Protein AF-A0AAE2HZ37-F1 (afdb_monomer_lite)

Radius of gyration: 20.04 Å; chains: 1; bounding box: 43×57×57 Å

Foldseek 3Di:
DPPQPPDPCCVVPVVPDPVCDDPVVVVVVVVVVVVVVLVVLLVLLVCLLVCLLVDALVVSVVSVVVSCVVVVVVCVVCVVVVHPPCCVVCHDPCPVVNVVSCVSSVVSVVSNLVSSLVNDDPVDCVNVVSVCVNVVVVVVVVVVVVVVVVVVVVVD

Structure (mmCIF, N/CA/C/O backbone):
data_AF-A0AAE2HZ37-F1
#
_entry.id   AF-A0AAE2HZ37-F1
#
loop_
_atom_site.group_PDB
_atom_site.id
_atom_site.type_symbol
_atom_site.label_atom_id
_atom_site.label_alt_id
_atom_site.label_comp_id
_atom_site.label_asym_id
_atom_site.label_entity_id
_atom_site.label_seq_id
_atom_site.pdbx_PDB_ins_code
_atom_site.Cartn_x
_atom_site.Cartn_y
_atom_site.Cartn_z
_atom_site.occupancy
_atom_site.B_iso_or_equiv
_atom_site.auth_seq_id
_atom_site.auth_comp_id
_atom_site.auth_asym_id
_atom_site.auth_atom_id
_atom_site.pdbx_PDB_model_num
ATOM 1 N N . MET A 1 1 ? -26.105 -29.097 13.298 1.00 42.28 1 MET A N 1
ATOM 2 C CA . MET A 1 1 ? -24.836 -28.426 12.945 1.00 42.28 1 MET A CA 1
ATOM 3 C C . MET A 1 1 ? -25.150 -27.387 11.887 1.00 42.28 1 MET A C 1
ATOM 5 O O . MET A 1 1 ? -25.576 -27.764 10.803 1.00 42.28 1 MET A O 1
ATOM 9 N N . SER A 1 2 ? -25.058 -26.101 12.221 1.00 44.47 2 SER A N 1
ATOM 10 C CA . SER A 1 2 ? -25.193 -25.023 11.238 1.00 44.47 2 SER A CA 1
ATOM 11 C C . SER A 1 2 ? -24.062 -25.137 10.206 1.00 44.47 2 SER A C 1
ATOM 13 O O . SER A 1 2 ? -22.946 -25.508 10.578 1.00 44.47 2 SER A O 1
ATOM 15 N N . PRO A 1 3 ? -24.323 -24.884 8.912 1.00 52.12 3 PRO A N 1
ATOM 16 C CA . PRO A 1 3 ? -23.291 -24.962 7.888 1.00 52.12 3 PRO A CA 1
ATOM 17 C C . PRO A 1 3 ? -22.160 -23.994 8.244 1.00 52.12 3 PRO A C 1
ATOM 19 O O . PRO A 1 3 ? -22.366 -22.787 8.346 1.00 52.12 3 PRO A O 1
ATOM 22 N N . GLN A 1 4 ? -20.968 -24.543 8.482 1.00 59.72 4 GLN A N 1
ATOM 23 C CA . GLN A 1 4 ? -19.775 -23.765 8.786 1.00 59.72 4 GLN A CA 1
ATOM 24 C C . GLN A 1 4 ? -19.414 -22.962 7.537 1.00 59.72 4 GLN A C 1
ATOM 26 O O . GLN A 1 4 ? -18.961 -23.511 6.530 1.00 59.72 4 GLN A O 1
ATOM 31 N N . THR A 1 5 ? -19.675 -21.661 7.578 1.00 60.69 5 THR A N 1
ATOM 32 C CA . THR A 1 5 ? -19.372 -20.738 6.490 1.00 60.69 5 THR A CA 1
ATOM 33 C C . THR A 1 5 ? -17.864 -20.768 6.231 1.00 60.69 5 THR A C 1
ATOM 35 O O . THR A 1 5 ? -17.090 -20.256 7.030 1.00 60.69 5 THR A O 1
ATOM 38 N N . LYS A 1 6 ? -17.422 -21.389 5.129 1.00 72.88 6 LYS A N 1
ATOM 39 C CA . LYS A 1 6 ? -15.998 -21.527 4.751 1.00 72.88 6 LYS A CA 1
ATOM 40 C C . LYS A 1 6 ? -15.428 -20.244 4.134 1.00 72.88 6 LYS A C 1
ATOM 42 O O . LYS A 1 6 ? -14.746 -20.287 3.114 1.00 72.88 6 LYS A O 1
ATOM 47 N N . THR A 1 7 ? -15.758 -19.084 4.688 1.00 74.44 7 THR A N 1
ATOM 48 C CA . THR A 1 7 ? -15.171 -17.824 4.223 1.00 74.44 7 THR A CA 1
ATOM 49 C C . THR A 1 7 ? -13.823 -17.619 4.899 1.00 74.44 7 THR A C 1
ATOM 51 O O . THR A 1 7 ? -13.636 -18.009 6.051 1.00 74.44 7 THR A O 1
ATOM 54 N N . LEU A 1 8 ? -12.876 -16.996 4.192 1.00 71.12 8 LEU A N 1
ATOM 55 C CA . LEU A 1 8 ? -11.544 -16.702 4.727 1.00 71.12 8 LEU A CA 1
ATOM 56 C C . LEU A 1 8 ? -11.608 -16.038 6.120 1.00 71.12 8 LEU A C 1
ATOM 58 O O . LEU A 1 8 ? -10.928 -16.511 7.025 1.00 71.12 8 LEU A O 1
ATOM 62 N N . PRO A 1 9 ? -12.488 -15.050 6.377 1.00 70.25 9 PRO A N 1
ATOM 63 C CA . PRO A 1 9 ? -12.576 -14.466 7.707 1.00 70.25 9 PRO A CA 1
ATOM 64 C C . PRO A 1 9 ? -13.156 -15.411 8.762 1.00 70.25 9 PRO A C 1
ATOM 66 O O . PRO A 1 9 ? -12.739 -15.356 9.910 1.00 70.25 9 PRO A O 1
ATOM 69 N N . ALA A 1 10 ? -14.088 -16.298 8.401 1.00 70.38 10 ALA A N 1
ATOM 70 C CA . ALA A 1 10 ? -14.620 -17.288 9.339 1.00 70.38 10 ALA A CA 1
ATOM 71 C C . ALA A 1 10 ? -13.561 -18.332 9.736 1.00 70.38 10 ALA A C 1
ATOM 73 O O . ALA A 1 10 ? -13.570 -18.810 10.868 1.00 70.38 10 ALA A O 1
ATOM 74 N N . LEU A 1 11 ? -12.630 -18.645 8.827 1.00 72.75 11 LEU A N 1
ATOM 75 C CA . LEU A 1 11 ? -11.473 -19.496 9.111 1.00 72.75 11 LEU A CA 1
ATOM 76 C C . LEU A 1 11 ? -10.445 -18.792 10.004 1.00 72.75 11 LEU A C 1
ATOM 78 O O . LEU A 1 11 ? -9.881 -19.429 10.889 1.00 72.75 11 LEU A O 1
ATOM 82 N N . LEU A 1 12 ? -10.211 -17.497 9.773 1.00 74.06 12 LEU A N 1
ATOM 83 C CA . LEU A 1 12 ? -9.159 -16.737 10.450 1.00 74.06 12 LEU A CA 1
ATOM 84 C C . LEU A 1 12 ? -9.574 -16.160 11.812 1.00 74.06 12 LEU A C 1
ATOM 86 O O . LEU A 1 12 ? -8.730 -16.061 12.693 1.00 74.06 12 LEU A O 1
ATOM 90 N N . LEU A 1 13 ? -10.840 -15.770 11.997 1.00 70.56 13 LEU A N 1
ATOM 91 C CA . LEU A 1 13 ? -11.272 -14.964 13.152 1.00 70.56 13 LEU A CA 1
ATOM 92 C C . LEU A 1 13 ? -12.115 -15.715 14.189 1.00 70.56 13 LEU A C 1
ATOM 94 O O . LEU A 1 13 ? -12.355 -15.153 15.251 1.00 70.56 13 LEU A O 1
ATOM 98 N N . ARG A 1 14 ? -12.578 -16.944 13.893 1.00 64.62 14 ARG A N 1
ATOM 99 C CA . ARG A 1 14 ? -13.400 -17.793 14.788 1.00 64.62 14 ARG A CA 1
ATOM 100 C C . ARG A 1 14 ? -14.361 -16.972 15.670 1.00 64.62 14 ARG A C 1
ATOM 102 O O . ARG A 1 14 ? -14.206 -16.888 16.880 1.00 64.62 14 ARG A O 1
ATOM 109 N N . ASN A 1 15 ? -15.368 -16.370 15.033 1.00 57.84 15 ASN A N 1
ATOM 110 C CA . ASN A 1 15 ? -16.271 -15.335 15.578 1.00 57.84 15 ASN A CA 1
ATOM 111 C C . ASN A 1 15 ? -17.105 -15.708 16.835 1.00 57.84 15 ASN A C 1
ATOM 113 O O . ASN A 1 15 ? -18.021 -14.969 17.184 1.00 57.84 15 ASN A O 1
ATOM 117 N N . THR A 1 16 ? -16.865 -16.857 17.468 1.00 57.47 16 THR A N 1
ATOM 118 C CA . THR A 1 16 ? -17.632 -17.400 18.603 1.00 57.47 16 THR A CA 1
ATOM 119 C C . THR A 1 16 ? -16.741 -17.793 19.785 1.00 57.47 16 THR A C 1
ATOM 121 O O . THR A 1 16 ? -17.169 -18.586 20.614 1.00 57.47 16 THR A O 1
ATOM 124 N N . ASP A 1 17 ? -15.490 -17.335 19.820 1.00 58.84 17 ASP A N 1
ATOM 125 C CA . ASP A 1 17 ? -14.531 -17.715 20.861 1.00 58.84 17 ASP A CA 1
ATOM 126 C C . ASP A 1 17 ? -14.672 -16.803 22.098 1.00 58.84 17 ASP A C 1
ATOM 128 O O . ASP A 1 17 ? -14.735 -15.582 21.972 1.00 58.84 17 ASP A O 1
ATOM 132 N N . ASP A 1 18 ? -14.700 -17.361 23.309 1.00 61.56 18 ASP A N 1
ATOM 133 C CA . ASP A 1 18 ? -14.788 -16.570 24.555 1.00 61.56 18 ASP A CA 1
ATOM 134 C C . ASP A 1 18 ? -13.500 -15.764 24.832 1.00 61.56 18 ASP A C 1
ATOM 136 O O . ASP A 1 18 ? -13.459 -14.886 25.696 1.00 61.56 18 ASP A O 1
ATOM 140 N N . SER A 1 19 ? -12.442 -16.027 24.057 1.00 58.72 19 SER A N 1
ATOM 141 C CA . SER A 1 19 ? -11.129 -15.382 24.144 1.00 58.72 19 SER A CA 1
ATOM 142 C C . SER A 1 19 ? -11.132 -13.886 23.827 1.00 58.72 19 SER A C 1
ATOM 144 O O . SER A 1 19 ? -10.145 -13.211 24.107 1.00 58.72 19 SER A O 1
ATOM 146 N N . TRP A 1 20 ? -12.227 -13.344 23.285 1.00 60.19 20 TRP A N 1
ATOM 147 C CA . TRP A 1 20 ? -12.316 -11.917 22.994 1.00 60.19 20 TRP A CA 1
ATOM 148 C C . TRP A 1 20 ? -12.443 -11.048 24.262 1.00 60.19 20 TRP A C 1
ATOM 150 O O . TRP A 1 20 ? -12.204 -9.856 24.162 1.00 60.19 20 TRP A O 1
ATOM 160 N N . GLY A 1 21 ? -12.751 -11.583 25.453 1.00 66.19 21 GLY A N 1
ATOM 161 C CA . GLY A 1 21 ? -12.534 -10.867 26.733 1.00 66.19 21 GLY A CA 1
ATOM 162 C C . GLY A 1 21 ? -13.299 -9.539 26.919 1.00 66.19 21 GLY A C 1
ATOM 163 O O . GLY A 1 21 ? -14.356 -9.351 26.308 1.00 66.19 21 GLY A O 1
ATOM 164 N N . ASP A 1 22 ? -12.774 -8.645 27.771 1.00 78.25 22 ASP A N 1
ATOM 165 C CA . ASP A 1 22 ? -13.338 -7.324 28.124 1.00 78.25 22 ASP A CA 1
ATOM 166 C 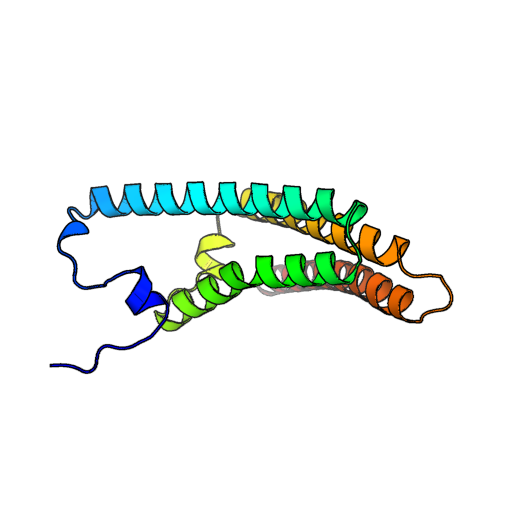C . ASP A 1 22 ? -13.262 -6.313 26.960 1.00 78.25 22 ASP A C 1
ATOM 168 O O . ASP A 1 22 ? -12.335 -6.314 26.151 1.00 78.25 22 ASP A O 1
ATOM 172 N N . GLU A 1 23 ? -14.233 -5.407 26.875 1.00 78.56 23 GLU A N 1
ATOM 173 C CA . GLU A 1 23 ? -14.408 -4.454 25.776 1.00 78.56 23 GLU A CA 1
ATOM 174 C C . GLU A 1 23 ? -13.244 -3.453 25.680 1.00 78.56 23 GLU A C 1
ATOM 176 O O . GLU A 1 23 ? -12.808 -3.090 24.583 1.00 78.56 23 GLU A O 1
ATOM 181 N N . ARG A 1 24 ? -12.659 -3.080 26.827 1.00 79.31 24 ARG A N 1
ATOM 182 C CA . ARG A 1 24 ? -11.449 -2.248 26.875 1.00 79.31 24 ARG A CA 1
ATOM 183 C C . ARG A 1 24 ? -10.222 -2.990 26.346 1.00 79.31 24 ARG A C 1
ATOM 185 O O . ARG A 1 24 ? -9.450 -2.418 25.577 1.00 79.31 24 ARG A O 1
ATOM 192 N N . GLU A 1 25 ? -10.032 -4.242 26.747 1.00 79.31 25 GLU A N 1
ATOM 193 C CA . GLU A 1 25 ? -8.907 -5.066 26.293 1.00 79.31 25 GLU A CA 1
ATOM 194 C C . GLU A 1 25 ? -8.991 -5.320 24.783 1.00 79.31 25 GLU A C 1
ATOM 196 O O . GLU A 1 25 ? -7.984 -5.189 24.083 1.00 79.31 25 GLU A O 1
ATOM 201 N N . ARG A 1 26 ? -10.203 -5.546 24.251 1.00 79.69 26 ARG A N 1
ATOM 202 C CA . ARG A 1 26 ? -10.457 -5.629 22.801 1.00 79.69 26 ARG A CA 1
ATOM 203 C C . ARG A 1 26 ? -10.016 -4.375 22.066 1.00 79.69 26 ARG A C 1
ATOM 205 O O . ARG A 1 26 ? -9.377 -4.489 21.025 1.00 79.69 26 ARG A O 1
ATOM 212 N N . ALA A 1 27 ? -10.349 -3.194 22.581 1.00 81.38 27 ALA A N 1
ATOM 213 C CA . ALA A 1 27 ? -9.995 -1.938 21.929 1.00 81.38 27 ALA A CA 1
ATOM 214 C C . ALA A 1 27 ? -8.470 -1.768 21.814 1.00 81.38 27 ALA A C 1
ATOM 216 O O . ALA A 1 27 ? -7.967 -1.511 20.722 1.00 81.38 27 ALA A O 1
ATOM 217 N N . VAL A 1 28 ? -7.730 -2.005 22.905 1.00 83.44 28 VAL A N 1
ATOM 218 C CA . VAL A 1 28 ? -6.257 -1.926 22.901 1.00 83.44 28 VAL A CA 1
ATOM 219 C C . VAL A 1 28 ? -5.643 -2.997 22.000 1.00 83.44 28 VAL A C 1
ATOM 221 O O . VAL A 1 28 ? -4.694 -2.732 21.264 1.00 83.44 28 VAL A O 1
ATOM 224 N N . MET A 1 29 ? -6.190 -4.211 22.012 1.00 82.50 29 MET A N 1
ATOM 225 C CA . MET A 1 29 ? -5.702 -5.300 21.172 1.00 82.50 29 MET A CA 1
ATOM 226 C C . MET A 1 29 ? -5.932 -5.022 19.680 1.00 82.50 29 MET A C 1
ATOM 228 O O . MET A 1 29 ? -5.050 -5.285 18.863 1.00 82.50 29 MET A O 1
ATOM 232 N N . LEU A 1 30 ? -7.072 -4.431 19.314 1.00 83.56 30 LEU A N 1
ATOM 233 C CA . LEU A 1 30 ? -7.349 -3.985 17.947 1.00 83.56 30 LEU A CA 1
ATOM 234 C C . LEU A 1 30 ? -6.417 -2.846 17.513 1.00 83.56 30 LEU A C 1
ATOM 236 O O . LEU A 1 30 ? -5.939 -2.862 16.380 1.00 83.56 30 LEU A O 1
ATOM 240 N N . GLU A 1 31 ? -6.115 -1.900 18.404 1.00 82.31 31 GLU A N 1
ATOM 241 C CA . GLU A 1 31 ? -5.134 -0.842 18.146 1.00 82.31 31 GLU A CA 1
ATOM 242 C C . GLU A 1 31 ? -3.729 -1.424 17.922 1.00 82.31 31 GLU A C 1
ATOM 244 O O . GLU A 1 31 ? -3.060 -1.079 16.945 1.00 82.31 31 GLU A O 1
ATOM 249 N N . ALA A 1 32 ? -3.307 -2.381 18.754 1.00 82.25 32 ALA A N 1
ATOM 250 C CA . ALA A 1 32 ? -2.032 -3.075 18.598 1.00 82.25 32 ALA A CA 1
ATOM 251 C C . ALA A 1 32 ? -1.957 -3.859 17.277 1.00 82.25 32 ALA A C 1
ATOM 253 O O . ALA A 1 32 ? -0.948 -3.787 16.571 1.00 82.25 32 ALA A O 1
ATOM 254 N N . TYR A 1 33 ? -3.029 -4.563 16.893 1.00 84.75 33 TYR A N 1
ATOM 255 C CA . TYR A 1 33 ? -3.099 -5.236 15.595 1.00 84.75 33 TYR A CA 1
ATOM 256 C C . TYR A 1 33 ? -3.019 -4.253 14.430 1.00 84.75 33 TYR A C 1
ATOM 258 O O . TYR A 1 33 ? -2.297 -4.520 13.470 1.00 84.75 33 TYR A O 1
ATOM 266 N N . ALA A 1 34 ? -3.707 -3.112 14.515 1.00 83.38 34 ALA A N 1
ATOM 267 C CA . ALA A 1 34 ? -3.639 -2.073 13.494 1.00 83.38 34 ALA A CA 1
ATOM 268 C C . ALA A 1 34 ? -2.219 -1.499 13.369 1.00 83.38 34 ALA A C 1
ATOM 270 O O . ALA A 1 34 ? -1.701 -1.380 12.258 1.00 83.38 34 ALA A O 1
ATOM 271 N N . TYR A 1 35 ? -1.555 -1.216 14.493 1.00 82.12 35 TYR A N 1
ATOM 272 C CA . TYR A 1 35 ? -0.175 -0.735 14.515 1.00 82.12 35 TYR A CA 1
ATOM 273 C C . TYR A 1 35 ? 0.795 -1.728 13.860 1.00 82.12 35 TYR A C 1
ATOM 275 O O . TYR A 1 35 ? 1.533 -1.364 12.941 1.00 82.12 35 TYR A O 1
ATOM 283 N N . VAL A 1 36 ? 0.762 -2.996 14.283 1.00 87.50 36 VAL A N 1
ATOM 284 C CA . VAL A 1 36 ? 1.634 -4.046 13.732 1.00 87.50 36 VAL A CA 1
ATOM 285 C C . VAL A 1 36 ? 1.340 -4.280 12.252 1.00 87.50 36 VAL A C 1
ATOM 287 O O . VAL A 1 36 ? 2.270 -4.440 11.464 1.00 87.50 36 VAL A O 1
ATOM 290 N N . PHE A 1 37 ? 0.069 -4.251 11.848 1.00 86.38 37 PHE A N 1
ATOM 291 C CA . PHE A 1 37 ? -0.325 -4.379 10.449 1.00 86.38 37 PHE A CA 1
ATOM 292 C C . PHE A 1 37 ? 0.252 -3.251 9.584 1.00 86.38 37 PHE A C 1
ATOM 294 O O . PHE A 1 37 ? 0.831 -3.523 8.529 1.00 86.38 37 PHE A O 1
ATOM 301 N N . ILE A 1 38 ? 0.149 -1.994 10.030 1.00 85.19 38 ILE A N 1
ATOM 302 C CA . ILE A 1 38 ? 0.713 -0.841 9.314 1.00 85.19 38 ILE A CA 1
ATOM 303 C C . ILE A 1 38 ? 2.235 -0.978 9.214 1.00 85.19 38 ILE A C 1
ATOM 305 O O . ILE A 1 38 ? 2.789 -0.841 8.123 1.00 85.19 38 ILE A O 1
ATOM 309 N N . LEU A 1 39 ? 2.908 -1.313 10.318 1.00 87.94 39 LEU A N 1
ATOM 310 C CA . LEU A 1 39 ? 4.360 -1.478 10.350 1.00 87.94 39 LEU A CA 1
ATOM 311 C C . LEU A 1 39 ? 4.836 -2.602 9.417 1.00 87.94 39 LEU A C 1
ATOM 313 O O . LEU A 1 39 ? 5.775 -2.411 8.645 1.00 87.94 39 LEU A O 1
ATOM 317 N N . ALA A 1 40 ? 4.168 -3.756 9.446 1.00 91.25 40 ALA A N 1
ATOM 318 C CA . ALA A 1 40 ? 4.473 -4.877 8.565 1.00 91.25 40 ALA A CA 1
ATOM 319 C C . ALA A 1 40 ? 4.243 -4.513 7.093 1.00 91.25 40 ALA A C 1
ATOM 321 O O . ALA A 1 40 ? 5.061 -4.850 6.240 1.00 91.25 40 ALA A O 1
ATOM 322 N N . THR A 1 41 ? 3.170 -3.779 6.793 1.00 89.62 41 THR A N 1
ATOM 323 C CA . THR A 1 41 ? 2.875 -3.319 5.430 1.00 89.62 41 THR A CA 1
ATOM 324 C C . THR A 1 41 ? 3.958 -2.363 4.933 1.00 89.62 41 THR A C 1
ATOM 326 O O . THR A 1 41 ? 4.463 -2.541 3.827 1.00 89.62 41 THR A O 1
ATOM 329 N N . ILE A 1 42 ? 4.379 -1.400 5.757 1.00 90.44 42 ILE A N 1
ATOM 330 C CA . ILE A 1 42 ? 5.499 -0.497 5.455 1.00 90.44 42 ILE A CA 1
ATOM 331 C C . ILE A 1 42 ? 6.770 -1.300 5.155 1.00 90.44 42 ILE A C 1
ATOM 333 O O . ILE A 1 42 ? 7.401 -1.092 4.117 1.00 90.44 42 ILE A O 1
ATOM 337 N N . LEU A 1 43 ? 7.120 -2.260 6.015 1.00 92.94 43 LEU A N 1
ATOM 338 C CA . LEU A 1 43 ? 8.312 -3.090 5.844 1.00 92.94 43 LEU A CA 1
ATOM 339 C C . LEU A 1 43 ? 8.259 -3.902 4.540 1.00 92.94 43 LEU A C 1
ATOM 341 O O . LEU A 1 43 ? 9.221 -3.904 3.775 1.00 92.94 43 LEU A O 1
ATOM 345 N N . LEU A 1 44 ? 7.130 -4.551 4.250 1.00 94.56 44 LEU A N 1
ATOM 346 C CA . LEU A 1 44 ? 6.955 -5.361 3.044 1.00 94.56 44 LEU A CA 1
ATOM 347 C C . LEU A 1 44 ? 7.026 -4.525 1.763 1.00 94.56 44 LEU A C 1
ATOM 349 O O . LEU A 1 44 ? 7.699 -4.923 0.814 1.00 94.56 44 LEU A O 1
ATOM 353 N N . TRP A 1 45 ? 6.391 -3.351 1.740 1.00 93.50 45 TRP A N 1
ATOM 354 C CA . TRP A 1 45 ? 6.496 -2.426 0.610 1.00 93.50 45 TRP A CA 1
ATOM 355 C C . TRP A 1 45 ? 7.914 -1.878 0.440 1.00 93.50 45 TRP A C 1
ATOM 357 O O . TRP A 1 45 ? 8.369 -1.755 -0.694 1.00 93.50 45 TRP A O 1
ATOM 367 N N . THR A 1 46 ? 8.638 -1.616 1.537 1.00 92.81 46 THR A N 1
ATOM 368 C CA . THR A 1 46 ? 10.065 -1.246 1.478 1.00 92.81 46 THR A CA 1
ATOM 369 C C . THR A 1 46 ? 10.876 -2.344 0.804 1.00 92.81 46 THR A C 1
ATOM 371 O O . THR A 1 46 ? 11.617 -2.088 -0.142 1.00 92.81 46 THR A O 1
ATOM 374 N N . LEU A 1 47 ? 10.731 -3.578 1.295 1.00 93.44 47 LEU A N 1
ATOM 375 C CA . LEU A 1 47 ? 11.486 -4.721 0.802 1.00 93.44 47 LEU A CA 1
ATOM 376 C C . LEU A 1 47 ? 11.170 -4.991 -0.665 1.00 93.44 47 LEU A C 1
ATOM 378 O O . LEU A 1 47 ? 12.097 -5.239 -1.424 1.00 93.44 47 LEU A O 1
ATOM 382 N N . ALA A 1 48 ? 9.904 -4.879 -1.074 1.00 91.88 48 ALA A N 1
ATOM 383 C CA . ALA A 1 48 ? 9.499 -4.997 -2.471 1.00 91.88 48 ALA A CA 1
ATOM 384 C C . ALA A 1 48 ? 10.078 -3.873 -3.346 1.00 91.88 48 ALA A C 1
ATOM 386 O O . ALA A 1 48 ? 10.579 -4.133 -4.435 1.00 91.88 48 ALA A O 1
ATOM 387 N N . ALA A 1 49 ? 10.069 -2.627 -2.863 1.00 90.00 49 ALA A N 1
ATOM 388 C CA . ALA A 1 49 ? 10.620 -1.489 -3.593 1.00 90.00 49 ALA A CA 1
ATOM 389 C C . ALA A 1 49 ? 12.135 -1.580 -3.800 1.00 90.00 49 ALA A C 1
ATOM 391 O O . ALA A 1 49 ? 12.625 -1.129 -4.835 1.00 90.00 49 ALA A O 1
ATOM 392 N N . VAL A 1 50 ? 12.861 -2.155 -2.836 1.00 88.94 50 VAL A N 1
ATOM 393 C CA . VAL A 1 50 ? 14.300 -2.425 -2.944 1.00 88.94 50 VAL A CA 1
ATOM 394 C C . VAL A 1 50 ? 14.554 -3.655 -3.814 1.00 88.94 50 VAL A C 1
ATOM 396 O O . VAL A 1 50 ? 15.380 -3.593 -4.718 1.00 88.94 50 VAL A O 1
ATOM 399 N N . SER A 1 51 ? 13.843 -4.761 -3.578 1.00 92.31 51 SER A N 1
ATOM 400 C CA . SER A 1 51 ? 14.061 -6.023 -4.293 1.00 92.31 51 SER A CA 1
ATOM 401 C C . SER A 1 51 ? 13.729 -5.929 -5.778 1.00 92.31 51 SER A C 1
ATOM 403 O O . SER A 1 51 ? 14.379 -6.606 -6.569 1.00 92.31 51 SER A O 1
ATOM 405 N N . ALA A 1 52 ? 12.796 -5.052 -6.161 1.00 91.06 52 ALA A N 1
ATOM 406 C CA . ALA A 1 52 ? 12.405 -4.809 -7.546 1.00 91.06 52 ALA A CA 1
ATOM 407 C C . ALA A 1 52 ? 13.577 -4.508 -8.490 1.00 91.06 52 ALA A C 1
ATOM 409 O O . ALA A 1 52 ? 13.491 -4.825 -9.669 1.00 91.06 52 ALA A O 1
ATOM 410 N N . TRP A 1 53 ? 14.672 -3.940 -7.981 1.00 89.12 53 TRP A N 1
ATOM 411 C CA . TRP A 1 53 ? 15.875 -3.622 -8.759 1.00 89.12 53 TRP A CA 1
ATOM 412 C C . TRP A 1 53 ? 16.787 -4.824 -9.033 1.00 89.12 53 TRP A C 1
ATOM 414 O O . TRP A 1 53 ? 17.755 -4.704 -9.779 1.00 89.12 53 TRP A O 1
ATOM 424 N N . PHE A 1 54 ? 16.513 -5.967 -8.406 1.00 91.12 54 PHE A N 1
ATOM 425 C CA . PHE A 1 54 ? 17.369 -7.155 -8.441 1.00 91.12 54 PHE A CA 1
ATOM 426 C C . PHE A 1 54 ? 16.645 -8.404 -8.947 1.00 91.12 54 PHE A C 1
ATOM 428 O O . PHE A 1 54 ? 17.267 -9.458 -9.083 1.00 91.12 54 PHE A O 1
ATOM 435 N N . VAL A 1 55 ? 15.336 -8.317 -9.185 1.00 89.56 55 VAL A N 1
ATOM 436 C CA . VAL A 1 55 ? 14.501 -9.441 -9.617 1.00 89.56 55 VAL A CA 1
ATOM 437 C C . VAL A 1 55 ? 13.883 -9.151 -10.982 1.00 89.56 55 VAL A C 1
ATOM 439 O O . VAL A 1 55 ? 13.677 -7.984 -11.302 1.00 89.56 55 VAL A O 1
ATOM 442 N N . PRO A 1 56 ? 13.533 -10.189 -11.762 1.00 86.81 56 PRO A N 1
ATOM 443 C CA . PRO A 1 56 ? 12.861 -9.995 -13.040 1.00 86.81 56 PRO A CA 1
ATOM 444 C C . PRO A 1 56 ? 11.529 -9.250 -12.906 1.00 86.81 56 PRO A C 1
ATOM 446 O O . PRO A 1 56 ? 10.781 -9.469 -11.947 1.00 86.81 56 PRO A O 1
ATOM 449 N N . ALA A 1 57 ? 11.166 -8.473 -13.924 1.00 84.69 57 ALA A N 1
ATOM 450 C CA . ALA A 1 57 ? 9.993 -7.600 -13.935 1.00 84.69 57 ALA A CA 1
ATOM 451 C C . ALA A 1 57 ? 8.690 -8.311 -13.539 1.00 84.69 57 ALA A C 1
ATOM 453 O O . ALA A 1 57 ? 7.872 -7.763 -12.798 1.00 84.69 57 ALA A O 1
ATOM 454 N N . TRP A 1 58 ? 8.497 -9.558 -13.980 1.00 82.88 58 TRP A N 1
ATOM 455 C CA . TRP A 1 58 ? 7.302 -10.335 -13.640 1.00 82.88 58 TRP A CA 1
ATOM 456 C C . TRP A 1 58 ? 7.194 -10.627 -12.133 1.00 82.88 58 TRP A C 1
ATOM 458 O O . TRP A 1 58 ? 6.083 -10.657 -11.602 1.00 82.88 58 TRP A O 1
ATOM 468 N N . VAL A 1 59 ? 8.323 -10.796 -11.431 1.00 89.62 59 VAL A N 1
ATOM 469 C CA . VAL A 1 59 ? 8.372 -10.992 -9.972 1.00 89.62 59 VAL A CA 1
ATOM 470 C C . VAL A 1 59 ? 7.940 -9.710 -9.270 1.00 89.62 59 VAL A C 1
ATOM 472 O O . VAL A 1 59 ? 7.118 -9.754 -8.357 1.00 89.62 59 VAL A O 1
ATOM 475 N N . THR A 1 60 ? 8.431 -8.561 -9.736 1.00 89.62 60 THR A N 1
ATOM 476 C CA . THR A 1 60 ? 8.046 -7.241 -9.221 1.00 89.62 60 THR A CA 1
ATOM 477 C C . THR A 1 60 ? 6.550 -6.984 -9.404 1.00 89.62 60 THR A C 1
ATOM 479 O O . THR A 1 60 ? 5.875 -6.565 -8.463 1.00 89.62 60 THR A O 1
ATOM 482 N N . VAL A 1 61 ? 5.995 -7.305 -10.578 1.00 86.69 61 VAL A N 1
ATOM 483 C CA . VAL A 1 61 ? 4.550 -7.204 -10.841 1.00 86.69 61 VAL A CA 1
ATOM 484 C C . VAL A 1 61 ? 3.756 -8.137 -9.921 1.00 86.69 61 VAL A C 1
ATOM 486 O O . VAL A 1 61 ? 2.760 -7.714 -9.331 1.00 86.69 61 VAL A O 1
ATOM 489 N N . ALA A 1 62 ? 4.202 -9.383 -9.742 1.00 87.94 62 ALA A N 1
ATOM 490 C CA . ALA A 1 62 ? 3.553 -10.336 -8.846 1.00 87.94 62 ALA A CA 1
ATOM 491 C C . ALA A 1 62 ? 3.569 -9.858 -7.383 1.00 87.94 62 ALA A C 1
ATOM 493 O O . ALA A 1 62 ? 2.540 -9.935 -6.709 1.00 87.94 62 ALA A O 1
ATOM 494 N N . PHE A 1 63 ? 4.691 -9.311 -6.901 1.00 87.69 63 PHE A N 1
ATOM 495 C CA . PHE A 1 63 ? 4.775 -8.726 -5.562 1.00 87.69 63 PHE A CA 1
ATOM 496 C C . PHE A 1 63 ? 3.858 -7.522 -5.404 1.00 87.69 63 PHE A C 1
ATOM 498 O O . PHE A 1 63 ? 3.124 -7.454 -4.421 1.00 87.69 63 PHE A O 1
ATOM 505 N N . PHE A 1 64 ? 3.848 -6.607 -6.373 1.00 88.88 64 PHE A N 1
ATOM 506 C CA . PHE A 1 64 ? 2.980 -5.437 -6.332 1.00 88.88 64 PHE A CA 1
ATOM 507 C C . PHE A 1 64 ? 1.505 -5.838 -6.214 1.00 88.88 64 PHE A C 1
ATOM 509 O O . PHE A 1 64 ? 0.798 -5.359 -5.329 1.00 88.88 64 PHE A O 1
ATOM 516 N N . LEU A 1 65 ? 1.049 -6.780 -7.047 1.00 89.38 65 LEU A N 1
ATOM 517 C CA . LEU A 1 65 ? -0.317 -7.303 -6.978 1.00 89.38 65 LEU A CA 1
ATOM 518 C C . LEU A 1 65 ? -0.587 -8.023 -5.651 1.00 89.38 65 LEU A C 1
ATOM 520 O O . LEU A 1 65 ? -1.632 -7.801 -5.041 1.00 89.38 65 LEU A O 1
ATOM 524 N N . GLY A 1 66 ? 0.356 -8.839 -5.174 1.00 90.00 66 GLY A N 1
ATOM 525 C CA . GLY A 1 66 ? 0.247 -9.547 -3.899 1.00 90.00 66 GLY A CA 1
ATOM 526 C C . GLY A 1 66 ? 0.098 -8.607 -2.701 1.00 90.00 66 GLY A C 1
ATOM 527 O O . GLY A 1 66 ? -0.731 -8.851 -1.827 1.00 90.00 66 GLY A O 1
ATOM 528 N N . LEU A 1 67 ? 0.834 -7.493 -2.692 1.00 89.69 67 LEU A N 1
ATOM 529 C CA . LEU A 1 67 ? 0.775 -6.479 -1.636 1.00 89.69 67 LEU A CA 1
ATOM 530 C C . LEU A 1 67 ? -0.526 -5.666 -1.637 1.00 89.69 67 LEU A C 1
ATOM 532 O O . LEU A 1 67 ? -0.875 -5.081 -0.612 1.00 89.69 67 LEU A O 1
ATOM 536 N N . LEU A 1 68 ? -1.269 -5.643 -2.747 1.00 87.44 68 LEU A N 1
ATOM 537 C CA . LEU A 1 68 ? -2.584 -5.001 -2.815 1.00 87.44 68 LEU A CA 1
ATOM 538 C C . LEU A 1 68 ? -3.709 -5.875 -2.243 1.00 87.44 68 LEU A C 1
ATOM 540 O O . LEU A 1 68 ? -4.715 -5.333 -1.781 1.00 87.44 68 LEU A O 1
ATOM 544 N N . ILE A 1 69 ? -3.553 -7.206 -2.244 1.00 87.81 69 ILE A N 1
ATOM 545 C CA . ILE A 1 69 ? -4.605 -8.146 -1.815 1.00 87.81 69 ILE A CA 1
ATOM 546 C C . ILE A 1 69 ? -5.100 -7.850 -0.388 1.00 87.81 69 ILE A C 1
ATOM 548 O O . ILE A 1 69 ? -6.318 -7.738 -0.222 1.00 87.81 69 ILE A O 1
ATOM 552 N N . PRO A 1 70 ? -4.236 -7.670 0.635 1.00 85.56 70 PRO A N 1
ATOM 553 C CA . PRO A 1 70 ? -4.700 -7.382 1.993 1.00 85.56 70 PRO A CA 1
ATOM 554 C C . PRO A 1 70 ? -5.530 -6.098 2.082 1.00 85.56 70 PRO A C 1
ATOM 556 O O . PRO A 1 70 ? -6.561 -6.081 2.751 1.00 85.56 70 PRO A O 1
ATOM 559 N N . SER A 1 71 ? -5.129 -5.043 1.367 1.00 82.50 71 SER A N 1
ATOM 560 C CA . SER A 1 71 ? -5.833 -3.754 1.357 1.00 82.50 71 SER A CA 1
ATOM 561 C C . SER A 1 71 ? -7.222 -3.865 0.728 1.00 82.50 71 SER A C 1
ATOM 563 O O . SER A 1 71 ? -8.196 -3.342 1.271 1.00 82.50 71 SER A O 1
ATOM 565 N N . VAL A 1 72 ? -7.333 -4.584 -0.394 1.00 85.94 72 VAL A N 1
ATOM 566 C CA . VAL A 1 72 ? -8.620 -4.834 -1.060 1.00 85.94 72 VAL A CA 1
ATOM 567 C C . VAL A 1 72 ? -9.518 -5.712 -0.190 1.00 85.94 72 VAL A C 1
ATOM 569 O O . VAL A 1 72 ? -10.709 -5.429 -0.048 1.00 85.94 72 VAL A O 1
ATOM 572 N N . GLU A 1 73 ? -8.960 -6.755 0.429 1.00 86.38 73 GLU A N 1
ATOM 573 C CA . GLU A 1 73 ? -9.718 -7.650 1.301 1.00 86.38 73 GLU A CA 1
ATOM 574 C C . GLU A 1 73 ? -10.222 -6.934 2.552 1.00 86.38 73 GLU A C 1
ATOM 576 O O . GLU A 1 73 ? -11.375 -7.122 2.937 1.00 86.38 73 GLU A O 1
ATOM 581 N N . TRP A 1 74 ? -9.407 -6.061 3.145 1.00 84.62 74 TRP A N 1
ATOM 582 C CA . TRP A 1 74 ? -9.804 -5.228 4.276 1.00 84.62 74 TRP A CA 1
ATOM 583 C C . TRP A 1 74 ? -10.976 -4.306 3.918 1.00 84.62 74 TRP A C 1
ATOM 585 O O . TRP A 1 74 ? -12.004 -4.322 4.598 1.00 84.62 74 TRP A O 1
ATOM 595 N N . GLN A 1 75 ? -10.890 -3.584 2.795 1.00 84.81 75 GLN A N 1
ATOM 596 C CA . GLN A 1 75 ? -11.992 -2.743 2.314 1.00 84.81 75 GLN A CA 1
ATOM 597 C C . GLN A 1 75 ? -13.263 -3.559 2.056 1.00 84.81 75 GLN A C 1
ATOM 599 O O . GLN A 1 75 ? -14.357 -3.159 2.463 1.00 84.81 75 GLN A O 1
ATOM 604 N N . ARG A 1 76 ? -13.132 -4.728 1.414 1.00 86.31 76 ARG A N 1
ATOM 605 C CA . ARG A 1 76 ? -14.249 -5.646 1.158 1.00 86.31 76 ARG A CA 1
ATOM 606 C C . ARG A 1 76 ? -14.884 -6.131 2.462 1.00 86.31 76 ARG A C 1
ATOM 608 O O . ARG A 1 76 ? -16.110 -6.130 2.582 1.00 86.31 76 ARG A O 1
ATOM 615 N N . TYR A 1 77 ? -14.063 -6.515 3.437 1.00 85.00 77 TYR A N 1
ATOM 616 C CA . TYR A 1 77 ? -14.489 -7.025 4.737 1.00 85.00 77 TYR A CA 1
ATOM 617 C C . TYR A 1 77 ? -15.247 -5.977 5.560 1.00 85.00 77 TYR A C 1
ATOM 619 O O . TYR A 1 77 ? -16.293 -6.297 6.138 1.00 8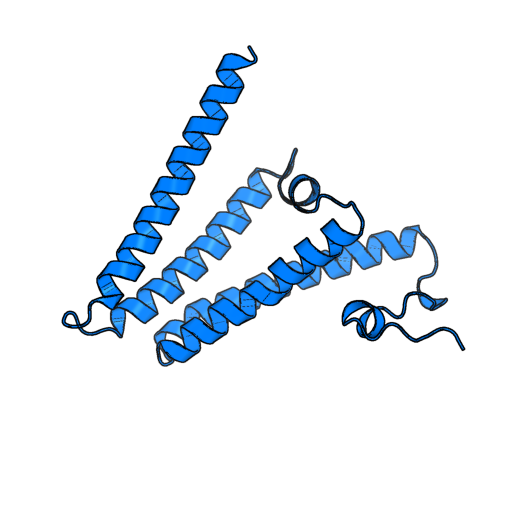5.00 77 TYR A O 1
ATOM 627 N N . CYS A 1 78 ? -14.756 -4.734 5.583 1.00 85.81 78 CYS A N 1
ATOM 628 C CA . CYS A 1 78 ? -15.404 -3.604 6.248 1.00 85.81 78 CYS A CA 1
ATOM 629 C C . CYS A 1 78 ? -16.717 -3.221 5.560 1.00 85.81 78 CYS A C 1
ATOM 631 O O . CYS A 1 78 ? -17.752 -3.107 6.221 1.00 85.81 78 CYS A O 1
ATOM 633 N N . ARG A 1 79 ? -16.714 -3.122 4.224 1.00 85.19 79 ARG A N 1
ATOM 634 C CA . ARG A 1 79 ? -17.912 -2.788 3.443 1.00 85.19 79 ARG A CA 1
ATOM 635 C C . ARG A 1 79 ? -19.034 -3.802 3.648 1.00 85.19 79 ARG A C 1
ATOM 637 O O . ARG A 1 79 ? -20.185 -3.410 3.804 1.00 85.19 79 ARG A O 1
ATOM 644 N N . ALA A 1 80 ? -18.702 -5.093 3.718 1.00 85.94 80 ALA A N 1
ATOM 645 C CA . ALA A 1 80 ? -19.664 -6.160 4.002 1.00 85.94 80 ALA A CA 1
ATOM 646 C C . ALA A 1 80 ? -20.329 -6.046 5.391 1.00 85.94 80 ALA A C 1
ATOM 648 O O . ALA A 1 80 ? -21.335 -6.703 5.637 1.00 85.94 80 ALA A O 1
ATOM 649 N N . ARG A 1 81 ? -19.782 -5.221 6.293 1.00 85.88 81 ARG A N 1
ATOM 650 C CA . ARG A 1 81 ? -20.306 -4.948 7.643 1.00 85.88 81 ARG A CA 1
ATOM 651 C C . ARG A 1 81 ? -20.870 -3.535 7.792 1.00 85.88 81 ARG A C 1
ATOM 653 O O . ARG A 1 81 ? -21.122 -3.103 8.909 1.00 85.88 81 ARG A O 1
ATOM 660 N N . GLY A 1 82 ? -21.049 -2.810 6.686 1.00 85.94 82 GLY A N 1
ATOM 661 C CA . GLY A 1 82 ? -21.543 -1.431 6.708 1.00 85.94 82 GLY A CA 1
ATOM 662 C C . GLY A 1 82 ? -20.546 -0.420 7.281 1.00 85.94 82 GLY A C 1
ATOM 663 O O . GLY A 1 82 ? -20.937 0.699 7.594 1.00 85.94 82 GLY A O 1
ATOM 664 N N . VAL A 1 83 ? -19.269 -0.792 7.416 1.00 84.38 83 VAL A N 1
ATOM 665 C CA . VAL A 1 83 ? -18.214 0.096 7.912 1.00 84.38 83 VAL A CA 1
ATOM 666 C C . VAL A 1 83 ? -17.546 0.786 6.728 1.00 84.38 83 VAL A C 1
ATOM 668 O O . VAL A 1 83 ? -16.930 0.130 5.882 1.00 84.38 83 VAL A O 1
ATOM 671 N N . ASP A 1 84 ? -17.633 2.116 6.685 1.00 80.75 84 ASP A N 1
ATOM 672 C CA . ASP A 1 84 ? -16.876 2.928 5.733 1.00 80.75 84 ASP A CA 1
ATOM 673 C C . ASP A 1 84 ? -15.427 3.088 6.210 1.00 80.75 84 ASP A C 1
ATOM 675 O O . ASP A 1 84 ? -15.044 4.054 6.873 1.00 80.75 84 ASP A O 1
ATOM 679 N N . ALA A 1 85 ? -14.610 2.097 5.859 1.00 74.44 85 ALA A N 1
ATOM 680 C CA . ALA A 1 85 ? -13.184 2.087 6.152 1.00 74.44 85 ALA A CA 1
ATOM 681 C C . ALA A 1 85 ? -12.448 3.299 5.560 1.00 74.44 85 ALA A C 1
ATOM 683 O O . ALA A 1 85 ? -11.452 3.739 6.126 1.00 74.44 85 ALA A O 1
ATOM 684 N N . HIS A 1 86 ? -12.929 3.857 4.444 1.00 69.75 86 HIS A N 1
ATOM 685 C CA . HIS A 1 86 ? -12.269 4.984 3.799 1.00 69.75 86 HIS A CA 1
ATOM 686 C C . HIS A 1 86 ? -12.525 6.286 4.561 1.00 69.75 86 HIS A C 1
ATOM 688 O O . HIS A 1 86 ? -11.598 7.071 4.756 1.00 69.75 86 HIS A O 1
ATOM 694 N N . ALA A 1 87 ? -13.757 6.516 5.015 1.00 69.06 87 ALA A N 1
ATOM 695 C CA . ALA A 1 87 ? -14.068 7.664 5.863 1.00 69.06 87 ALA A CA 1
ATOM 696 C C . ALA A 1 87 ? -13.334 7.596 7.213 1.00 69.06 87 ALA A C 1
ATOM 698 O O . ALA A 1 87 ? -12.863 8.620 7.702 1.00 69.06 87 ALA A O 1
ATOM 699 N N . LEU A 1 88 ? -13.193 6.395 7.784 1.00 69.38 88 LEU A N 1
ATOM 700 C CA . LEU A 1 88 ? -12.532 6.187 9.075 1.00 69.38 88 LEU A CA 1
ATOM 701 C C . LEU A 1 88 ? -11.005 6.285 9.001 1.00 69.38 88 LEU A C 1
ATOM 703 O O . LEU A 1 88 ? -10.396 6.901 9.869 1.00 69.38 88 LEU A O 1
ATOM 707 N N . ALA A 1 89 ? -10.379 5.690 7.984 1.00 67.00 89 ALA A N 1
ATOM 708 C CA . ALA A 1 89 ? -8.920 5.662 7.877 1.00 67.00 89 ALA A CA 1
ATOM 709 C C . ALA A 1 89 ? -8.326 6.883 7.164 1.00 67.00 89 ALA A C 1
ATOM 711 O O . ALA A 1 89 ? -7.161 7.198 7.389 1.00 67.00 89 ALA A O 1
ATOM 712 N N . TYR A 1 90 ? -9.103 7.556 6.306 1.00 62.91 90 TYR A N 1
ATOM 713 C CA . TYR A 1 90 ? -8.605 8.630 5.438 1.00 62.91 90 TYR A CA 1
ATOM 714 C C . TYR A 1 90 ? -9.400 9.942 5.545 1.00 62.91 90 TYR A C 1
ATOM 716 O O . TYR A 1 90 ? -9.191 10.861 4.749 1.00 62.91 90 TYR A O 1
ATOM 724 N N . GLY A 1 91 ? -10.332 10.041 6.498 1.00 60.72 91 GLY A N 1
ATOM 725 C CA . GLY A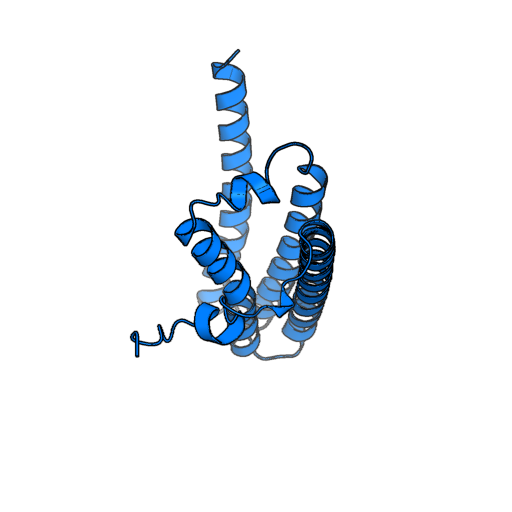 1 91 ? -11.118 11.246 6.769 1.00 60.72 91 GLY A CA 1
ATOM 726 C C . GLY A 1 91 ? -10.634 12.053 7.982 1.00 60.72 91 GLY A C 1
ATOM 727 O O . GLY A 1 91 ? -9.833 11.590 8.798 1.00 60.72 91 GLY A O 1
ATOM 728 N N . GLY A 1 92 ? -11.160 13.278 8.107 1.00 65.50 92 GLY A N 1
ATOM 729 C CA . GLY A 1 92 ? -11.084 14.101 9.323 1.00 65.50 92 GLY A CA 1
ATOM 730 C C . GLY A 1 92 ? -9.681 14.586 9.717 1.00 65.50 92 GLY A C 1
ATOM 731 O O . GLY A 1 92 ? -8.917 15.074 8.884 1.00 65.50 92 GLY A O 1
ATOM 732 N N . GLU A 1 93 ? -9.360 14.468 11.010 1.00 60.25 93 GLU A N 1
ATOM 733 C CA . GLU A 1 93 ? -8.120 14.954 11.648 1.00 60.25 93 GLU A CA 1
ATOM 734 C C . GLU A 1 93 ? -6.845 14.211 11.197 1.00 60.25 93 GLU A C 1
ATOM 736 O O . GLU A 1 93 ? -5.731 14.658 11.462 1.00 60.25 93 GLU A O 1
ATOM 741 N N . SER A 1 94 ? -6.978 13.103 10.461 1.00 62.00 94 SER A N 1
ATOM 742 C CA . SER A 1 94 ? -5.855 12.255 10.037 1.00 62.00 94 SER A CA 1
ATOM 743 C C . SER A 1 94 ? -5.230 12.645 8.688 1.00 62.00 94 SER A C 1
ATOM 745 O O . SER A 1 94 ? -4.409 11.900 8.150 1.00 62.00 94 SER A O 1
ATOM 747 N N . TRP A 1 95 ? -5.585 13.798 8.105 1.00 71.06 95 TRP A N 1
ATOM 748 C CA . TRP A 1 95 ? -5.159 14.155 6.742 1.00 71.06 95 TRP A CA 1
ATOM 749 C C . TRP A 1 95 ? -3.636 14.147 6.551 1.00 71.06 95 TRP A C 1
ATOM 751 O O . TRP A 1 95 ? -3.146 13.639 5.545 1.00 71.06 95 TRP A O 1
ATOM 761 N N . VAL A 1 96 ? -2.876 14.655 7.528 1.00 75.81 96 VAL A N 1
ATOM 762 C CA . VAL A 1 96 ? -1.402 14.651 7.475 1.00 75.81 96 VAL A CA 1
ATOM 763 C C . VAL A 1 96 ? -0.862 13.223 7.464 1.00 75.81 96 VAL A C 1
ATOM 765 O O . VAL A 1 96 ? 0.002 12.897 6.654 1.00 75.81 96 VAL A O 1
ATOM 768 N N . HIS A 1 97 ? -1.406 12.353 8.315 1.00 74.44 97 HIS A N 1
ATOM 769 C CA . HIS A 1 97 ? -1.041 10.940 8.362 1.00 74.44 97 HIS A CA 1
ATOM 770 C C . HIS A 1 97 ? -1.357 10.251 7.026 1.00 74.44 97 HIS A C 1
ATOM 772 O O . HIS A 1 97 ? -0.486 9.611 6.439 1.00 74.44 97 HIS A O 1
ATOM 778 N N . THR A 1 98 ? -2.560 10.469 6.494 1.00 77.69 98 THR A N 1
ATOM 779 C CA . THR A 1 98 ? -2.985 9.944 5.190 1.00 77.69 98 THR A CA 1
ATOM 780 C C . THR A 1 98 ? -2.062 10.408 4.065 1.00 77.69 98 THR A C 1
ATOM 782 O O . THR A 1 98 ? -1.648 9.604 3.232 1.00 77.69 98 THR A O 1
ATOM 785 N N . ALA A 1 99 ? -1.701 11.693 4.046 1.00 78.94 99 ALA A N 1
ATOM 786 C CA . ALA A 1 99 ? -0.797 12.248 3.050 1.00 78.94 99 ALA A CA 1
ATOM 787 C C . ALA A 1 99 ? 0.611 11.644 3.160 1.00 78.94 99 ALA A C 1
ATOM 789 O O . ALA A 1 99 ? 1.182 11.261 2.143 1.00 78.94 99 ALA A O 1
ATOM 790 N N . LEU A 1 100 ? 1.157 11.507 4.374 1.00 81.62 100 LEU A N 1
ATOM 791 C CA . LEU A 1 100 ? 2.477 10.911 4.599 1.00 81.62 100 LEU A CA 1
ATOM 792 C C . LEU A 1 100 ? 2.520 9.442 4.170 1.00 81.62 100 LEU A C 1
ATOM 794 O O . LEU A 1 100 ? 3.405 9.057 3.407 1.00 81.62 100 LEU A O 1
ATOM 798 N N . ILE A 1 101 ? 1.540 8.643 4.596 1.00 82.50 101 ILE A N 1
ATOM 799 C CA . ILE A 1 101 ? 1.423 7.235 4.203 1.00 82.50 101 ILE A CA 1
ATOM 800 C C . ILE A 1 101 ? 1.215 7.097 2.690 1.00 82.50 101 ILE A C 1
ATOM 802 O O . ILE A 1 101 ? 1.854 6.260 2.051 1.00 82.50 101 ILE A O 1
ATOM 806 N N . GLY A 1 102 ? 0.365 7.939 2.100 1.00 82.50 102 GLY A N 1
ATOM 807 C CA . GLY A 1 102 ? 0.117 7.953 0.660 1.00 82.50 102 GLY A CA 1
ATOM 808 C C . GLY A 1 102 ? 1.375 8.289 -0.142 1.00 82.50 102 GLY A C 1
ATOM 809 O O . GLY A 1 102 ? 1.701 7.584 -1.095 1.00 82.50 102 GLY A O 1
ATOM 810 N N . CYS A 1 103 ? 2.126 9.314 0.270 1.00 85.38 103 CYS A N 1
ATOM 811 C CA . CYS A 1 103 ? 3.413 9.663 -0.334 1.00 85.38 103 CYS A CA 1
ATOM 812 C C . CYS A 1 103 ? 4.430 8.525 -0.200 1.00 85.38 103 CYS A C 1
ATOM 814 O O . CYS A 1 103 ? 5.148 8.229 -1.154 1.00 85.38 103 CYS A O 1
ATOM 816 N N . TYR A 1 104 ? 4.480 7.870 0.960 1.00 87.75 104 TYR A N 1
ATOM 817 C CA . TYR A 1 104 ? 5.402 6.771 1.220 1.00 87.75 104 TYR A CA 1
ATOM 818 C C . TYR A 1 104 ? 5.136 5.560 0.314 1.00 87.75 104 TYR A C 1
ATOM 820 O O . TYR A 1 104 ? 6.022 5.137 -0.435 1.00 87.75 104 TYR A O 1
ATOM 828 N N . PHE A 1 105 ? 3.905 5.038 0.310 1.00 89.00 105 PHE A N 1
ATOM 829 C CA . PHE A 1 105 ? 3.548 3.908 -0.554 1.00 89.00 105 PHE A CA 1
ATOM 830 C C . PHE A 1 105 ? 3.587 4.286 -2.037 1.00 89.00 105 PHE A C 1
ATOM 832 O O . PHE A 1 105 ? 4.018 3.482 -2.862 1.00 89.00 105 PHE A O 1
ATOM 839 N N . GLY A 1 106 ? 3.231 5.529 -2.379 1.00 87.62 106 GLY A N 1
ATOM 840 C CA . GLY A 1 106 ? 3.398 6.072 -3.725 1.00 87.62 106 GLY A CA 1
ATOM 841 C C . GLY A 1 106 ? 4.859 6.063 -4.181 1.00 87.62 106 GLY A C 1
ATOM 842 O O . GLY A 1 106 ? 5.148 5.634 -5.293 1.00 87.62 106 GLY A O 1
ATOM 843 N N . SER A 1 107 ? 5.795 6.444 -3.310 1.00 85.19 107 SER A N 1
ATOM 844 C CA . SER A 1 107 ? 7.235 6.410 -3.611 1.00 85.19 107 SER A CA 1
ATOM 845 C C . SER A 1 107 ? 7.739 4.979 -3.818 1.00 85.19 107 SER A C 1
ATOM 847 O O . SER A 1 107 ? 8.502 4.720 -4.747 1.00 85.19 107 SER A O 1
ATOM 849 N N . CYS A 1 108 ? 7.260 4.028 -3.009 1.00 89.81 108 CYS A N 1
ATOM 850 C CA . CYS A 1 108 ? 7.562 2.607 -3.191 1.00 89.81 108 CYS A CA 1
ATOM 851 C C . CYS A 1 108 ? 7.031 2.084 -4.538 1.00 89.81 108 CYS A C 1
ATOM 853 O O . CYS A 1 108 ? 7.757 1.410 -5.267 1.00 89.81 108 CYS A O 1
ATOM 855 N N . ALA A 1 109 ? 5.792 2.436 -4.900 1.00 89.56 109 ALA A N 1
ATOM 856 C CA . ALA A 1 109 ? 5.196 2.092 -6.190 1.00 89.56 109 ALA A CA 1
ATOM 857 C C . ALA A 1 109 ? 5.996 2.664 -7.370 1.00 89.56 109 ALA A C 1
ATOM 859 O O . ALA A 1 109 ? 6.255 1.951 -8.337 1.00 89.56 109 ALA A O 1
ATOM 860 N N . VAL A 1 110 ? 6.436 3.922 -7.272 1.00 87.12 110 VAL A N 1
ATOM 861 C CA . VAL A 1 110 ? 7.278 4.567 -8.291 1.00 87.12 110 VAL A CA 1
ATOM 862 C C . VAL A 1 110 ? 8.632 3.867 -8.421 1.00 87.12 110 VAL A C 1
ATOM 864 O O . VAL A 1 110 ? 9.066 3.629 -9.546 1.00 87.12 110 VAL A O 1
ATOM 867 N N . SER A 1 111 ? 9.279 3.483 -7.315 1.00 86.62 111 SER A N 1
ATOM 868 C CA . SER A 1 111 ? 10.530 2.705 -7.350 1.00 86.62 111 SER A CA 1
ATOM 869 C C . SER A 1 111 ? 10.348 1.387 -8.107 1.00 86.62 111 SER A C 1
ATOM 871 O O . SER A 1 111 ? 11.088 1.111 -9.047 1.00 86.62 111 SER A O 1
ATOM 873 N N . MET A 1 112 ? 9.312 0.612 -7.763 1.00 88.62 112 MET A N 1
ATOM 874 C CA . MET A 1 112 ? 9.014 -0.662 -8.428 1.00 88.62 112 MET A CA 1
ATOM 875 C C . MET A 1 112 ? 8.701 -0.481 -9.917 1.00 88.62 112 MET A C 1
ATOM 877 O O . MET A 1 112 ? 9.216 -1.222 -10.749 1.00 88.62 112 MET A O 1
ATOM 881 N N . ALA A 1 113 ? 7.894 0.525 -10.268 1.00 85.12 113 ALA A N 1
ATOM 882 C CA . ALA A 1 113 ? 7.575 0.828 -11.660 1.00 85.12 113 ALA A CA 1
ATOM 883 C C . ALA A 1 113 ? 8.824 1.234 -12.456 1.00 85.12 113 ALA A C 1
ATOM 885 O O . ALA A 1 113 ? 8.990 0.807 -13.593 1.00 85.12 113 ALA A O 1
ATOM 8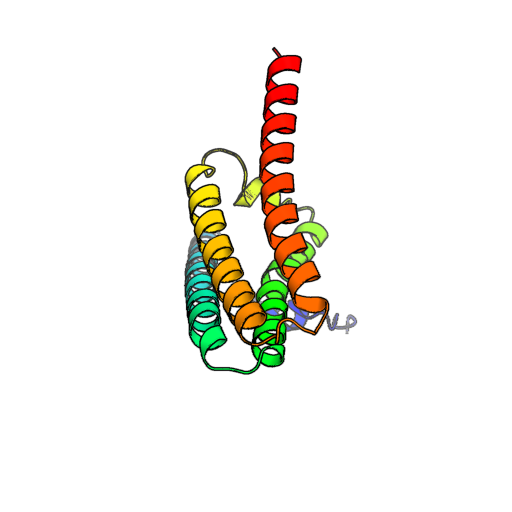86 N N . THR A 1 114 ? 9.717 2.020 -11.850 1.00 82.88 114 THR A N 1
ATOM 887 C CA . THR A 1 114 ? 10.977 2.443 -12.477 1.00 82.88 114 THR A CA 1
ATOM 888 C C . THR A 1 114 ? 11.901 1.254 -12.719 1.00 82.88 114 THR A C 1
ATOM 890 O O . THR A 1 114 ? 12.466 1.149 -13.803 1.00 82.88 114 THR A O 1
ATOM 893 N N . ALA A 1 115 ? 12.009 0.337 -11.753 1.00 83.19 115 ALA A N 1
ATOM 894 C CA . ALA A 1 115 ? 12.792 -0.884 -11.910 1.00 83.19 115 ALA A CA 1
ATOM 895 C C . ALA A 1 115 ? 12.266 -1.754 -13.066 1.00 83.19 115 ALA A C 1
ATOM 897 O O . ALA A 1 115 ? 13.042 -2.181 -13.913 1.00 83.19 115 ALA A O 1
ATOM 898 N N . VAL A 1 116 ? 10.941 -1.925 -13.165 1.00 84.94 116 VAL A N 1
ATOM 899 C CA . VAL A 1 116 ? 10.306 -2.642 -14.285 1.00 84.94 116 VAL A CA 1
ATOM 900 C C . VAL A 1 116 ? 10.573 -1.949 -15.623 1.00 84.94 116 VAL A C 1
ATOM 902 O O . VAL A 1 116 ? 10.893 -2.619 -16.596 1.00 84.94 116 VAL A O 1
ATOM 905 N N . ILE A 1 117 ? 10.465 -0.617 -15.690 1.00 78.81 117 ILE A N 1
ATOM 906 C CA . ILE A 1 117 ? 10.747 0.139 -16.922 1.00 78.81 117 ILE A CA 1
ATOM 907 C C . ILE A 1 117 ? 12.209 -0.023 -17.345 1.00 78.81 117 ILE A C 1
ATOM 909 O O . ILE A 1 117 ? 12.473 -0.173 -18.5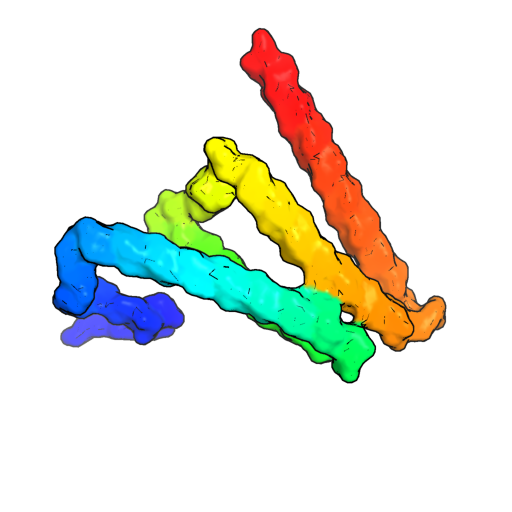31 1.00 78.81 117 ILE A O 1
ATOM 913 N N . ALA A 1 118 ? 13.147 0.010 -16.397 1.00 77.75 118 ALA A N 1
ATOM 914 C CA . ALA A 1 118 ? 14.574 -0.100 -16.687 1.00 77.75 118 ALA A CA 1
ATOM 915 C C . ALA A 1 118 ? 14.968 -1.467 -17.277 1.00 77.75 118 ALA A C 1
ATOM 917 O O . ALA A 1 118 ? 15.973 -1.554 -17.977 1.00 77.75 118 ALA A O 1
ATOM 918 N N . GLU A 1 119 ? 14.187 -2.516 -17.010 1.00 74.06 119 GLU A N 1
ATOM 919 C CA . GLU A 1 119 ? 14.395 -3.861 -17.559 1.00 74.06 119 GLU A CA 1
ATOM 920 C C . GLU A 1 119 ? 13.782 -4.038 -18.962 1.00 74.06 119 GLU A C 1
ATOM 922 O O . GLU A 1 119 ? 14.156 -4.957 -19.690 1.00 74.06 119 GLU A O 1
ATOM 927 N N . ILE A 1 120 ? 12.855 -3.163 -19.367 1.00 67.31 120 ILE A N 1
ATOM 928 C CA . ILE A 1 120 ? 12.175 -3.241 -20.665 1.00 67.31 120 ILE A CA 1
ATOM 929 C C . ILE A 1 120 ? 12.987 -2.466 -21.711 1.00 67.31 120 ILE A C 1
ATOM 931 O O . ILE A 1 120 ? 13.118 -1.244 -21.641 1.00 67.31 120 ILE A O 1
ATOM 935 N N . ASP A 1 121 ? 13.510 -3.185 -22.706 1.00 57.97 121 ASP A N 1
ATOM 936 C CA . ASP A 1 121 ? 14.255 -2.614 -23.834 1.00 57.97 121 ASP A CA 1
ATOM 937 C C . ASP A 1 121 ? 13.366 -1.602 -24.609 1.00 57.97 121 ASP A C 1
ATOM 939 O O . ASP A 1 121 ? 12.173 -1.869 -24.800 1.00 57.97 121 ASP A O 1
ATOM 943 N N . PRO A 1 122 ? 13.883 -0.456 -25.108 1.00 53.66 122 PRO A N 1
ATOM 944 C CA . PRO A 1 122 ? 13.081 0.617 -25.718 1.00 53.66 122 PRO A CA 1
ATOM 945 C C . PRO A 1 122 ? 12.277 0.224 -26.970 1.00 53.66 122 PRO A C 1
ATOM 947 O O . PRO A 1 122 ? 11.533 1.049 -27.501 1.00 53.66 122 PRO A O 1
ATOM 950 N N . GLY A 1 123 ? 12.450 -1.001 -27.472 1.00 53.19 123 GLY A N 1
ATOM 951 C CA . GLY A 1 123 ? 11.719 -1.548 -28.612 1.00 53.19 123 GLY A CA 1
ATOM 952 C C . GLY A 1 123 ? 10.342 -2.129 -28.280 1.00 53.19 123 GLY A C 1
ATOM 953 O O . GLY A 1 123 ? 9.561 -2.341 -29.2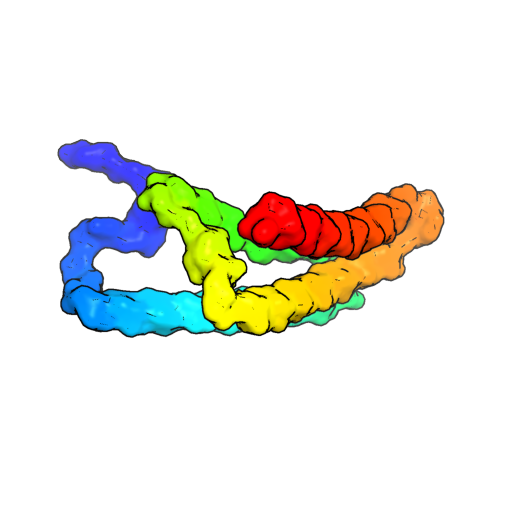06 1.00 53.19 123 GLY A O 1
ATOM 954 N N . ASP A 1 124 ? 10.021 -2.370 -27.003 1.00 50.94 124 ASP A N 1
ATOM 955 C CA . ASP A 1 124 ? 8.782 -3.046 -26.603 1.00 50.94 124 ASP A CA 1
ATOM 956 C C . ASP A 1 124 ? 7.781 -2.052 -25.980 1.00 50.94 124 ASP A C 1
ATOM 958 O O . ASP A 1 124 ? 8.071 -1.356 -25.004 1.00 50.94 124 ASP A O 1
ATOM 962 N N . GLY A 1 125 ? 6.575 -1.952 -26.554 1.00 49.84 125 GLY A N 1
ATOM 963 C CA . GLY A 1 125 ? 5.573 -0.895 -26.296 1.00 49.84 125 GLY A CA 1
ATOM 964 C C . GLY A 1 125 ? 5.048 -0.767 -24.854 1.00 49.84 125 GLY A C 1
ATOM 965 O O . GLY A 1 125 ? 4.218 0.096 -24.561 1.00 49.84 125 GLY A O 1
ATOM 966 N N . VAL A 1 126 ? 5.542 -1.595 -23.936 1.00 51.16 126 VAL A N 1
ATOM 967 C CA . VAL A 1 126 ? 5.183 -1.638 -22.515 1.00 51.16 126 VAL A CA 1
ATOM 968 C C . VAL A 1 126 ? 5.753 -0.440 -21.744 1.00 51.16 126 VAL A C 1
ATOM 970 O O . VAL A 1 126 ? 5.068 0.091 -20.869 1.00 51.16 126 VAL A O 1
ATOM 973 N N . GLY A 1 127 ? 6.934 0.075 -22.113 1.00 47.94 127 GLY A N 1
ATOM 974 C CA . GLY A 1 127 ? 7.516 1.269 -21.475 1.00 47.94 127 GLY A CA 1
ATOM 975 C C . GLY A 1 127 ? 6.610 2.507 -21.573 1.00 47.94 127 GLY A C 1
ATOM 976 O O . GLY A 1 127 ? 6.474 3.274 -20.616 1.00 47.94 127 GLY A O 1
ATOM 977 N N . GLY A 1 128 ? 5.890 2.648 -22.693 1.00 47.50 128 GLY A N 1
ATOM 978 C CA . GLY A 1 128 ? 4.900 3.710 -22.899 1.00 47.50 128 GLY A CA 1
ATOM 979 C C . GLY A 1 128 ? 3.646 3.561 -22.030 1.00 47.50 128 GLY A C 1
ATOM 980 O O . GLY A 1 128 ? 3.109 4.561 -21.553 1.00 47.50 128 GLY A O 1
ATOM 981 N N . ALA A 1 129 ? 3.205 2.328 -21.759 1.00 53.06 129 ALA A N 1
ATOM 982 C CA . ALA A 1 129 ? 2.048 2.061 -20.904 1.00 53.06 129 ALA A CA 1
ATOM 983 C C . ALA A 1 129 ? 2.335 2.383 -19.428 1.00 53.06 129 ALA A C 1
ATOM 985 O O . ALA A 1 129 ? 1.484 2.951 -18.742 1.00 53.06 129 ALA A O 1
ATOM 986 N N . VAL A 1 130 ? 3.547 2.087 -18.945 1.00 52.03 130 VAL A N 1
ATOM 987 C CA . VAL A 1 130 ? 3.943 2.379 -17.557 1.00 52.03 130 VAL A CA 1
ATOM 988 C C . VAL A 1 130 ? 4.216 3.875 -17.360 1.00 52.03 130 VAL A C 1
ATOM 990 O O . VAL A 1 130 ? 3.723 4.457 -16.392 1.00 52.03 130 VAL A O 1
ATOM 993 N N . ALA A 1 131 ? 4.893 4.536 -18.308 1.00 52.16 131 ALA A N 1
ATOM 994 C CA . ALA A 1 131 ? 5.041 5.994 -18.299 1.00 52.16 131 ALA A CA 1
ATOM 995 C C . ALA A 1 131 ? 3.672 6.702 -18.356 1.00 52.16 131 ALA A C 1
ATOM 997 O O . ALA A 1 131 ? 3.418 7.637 -17.594 1.00 52.16 131 ALA A O 1
ATOM 998 N N . GLY A 1 132 ? 2.751 6.197 -19.184 1.00 54.22 132 GLY A N 1
ATOM 999 C CA . GLY A 1 132 ? 1.363 6.653 -19.232 1.00 54.22 132 GLY A CA 1
ATOM 1000 C C . GLY A 1 132 ? 0.614 6.443 -17.912 1.00 54.22 132 GLY A C 1
ATOM 1001 O O . GLY A 1 132 ? -0.150 7.315 -17.504 1.00 54.22 132 GLY A O 1
ATOM 1002 N N . GLY A 1 133 ? 0.873 5.341 -17.201 1.00 59.00 133 GLY A N 1
ATOM 1003 C CA . GLY A 1 133 ? 0.299 5.051 -15.885 1.00 59.00 133 GLY A CA 1
ATOM 1004 C C . GLY A 1 133 ? 0.766 6.013 -14.789 1.00 59.00 133 GLY A C 1
ATOM 1005 O O . GLY A 1 133 ? -0.060 6.528 -14.036 1.00 59.00 133 GLY A O 1
ATOM 1006 N N . VAL A 1 134 ? 2.066 6.322 -14.730 1.00 57.62 134 VAL A N 1
ATOM 1007 C CA . VAL A 1 134 ? 2.626 7.282 -13.757 1.00 57.62 134 VAL A CA 1
ATOM 1008 C C . VAL A 1 134 ? 2.109 8.696 -14.028 1.00 57.62 134 VAL A C 1
ATOM 1010 O O . VAL A 1 134 ? 1.646 9.379 -13.111 1.00 57.62 134 VAL A O 1
ATOM 1013 N N . VAL A 1 135 ? 2.116 9.124 -15.293 1.00 59.12 135 VAL A N 1
ATOM 1014 C CA . VAL A 1 135 ? 1.576 10.431 -15.696 1.00 59.12 135 VAL A CA 1
ATOM 1015 C C . VAL A 1 135 ? 0.065 10.499 -15.449 1.00 59.12 135 VAL A C 1
ATOM 1017 O O . VAL A 1 135 ? -0.427 11.499 -14.928 1.00 59.12 135 VAL A O 1
ATOM 1020 N N . GLY A 1 136 ? -0.672 9.425 -15.743 1.00 61.38 136 GLY A N 1
ATOM 1021 C CA . GLY A 1 136 ? -2.109 9.319 -15.497 1.00 61.38 136 GLY A CA 1
ATOM 1022 C C . GLY A 1 136 ? -2.468 9.382 -14.011 1.00 61.38 136 GLY A C 1
ATOM 1023 O O . GLY A 1 136 ? -3.409 10.082 -13.638 1.00 61.38 136 GLY A O 1
ATOM 1024 N N . ALA A 1 137 ? -1.687 8.730 -13.146 1.00 60.12 137 ALA A N 1
ATOM 1025 C CA . ALA A 1 137 ? -1.866 8.789 -11.697 1.00 60.12 137 ALA A CA 1
ATOM 1026 C C . ALA A 1 137 ? -1.602 10.201 -11.145 1.00 60.12 137 ALA A C 1
ATOM 1028 O O . ALA A 1 137 ? -2.403 10.721 -10.364 1.00 60.12 137 ALA A O 1
ATOM 1029 N N . LEU A 1 138 ? -0.533 10.866 -11.598 1.00 58.72 138 LEU A N 1
ATOM 1030 C CA . LEU A 1 138 ? -0.238 12.255 -11.226 1.00 58.72 138 LEU A CA 1
ATOM 1031 C C . LEU A 1 138 ? -1.336 13.218 -11.700 1.00 58.72 138 LEU A C 1
ATOM 1033 O O . LEU A 1 138 ? -1.780 14.079 -10.936 1.00 58.72 138 LEU A O 1
ATOM 1037 N N . ALA A 1 139 ? -1.831 13.041 -12.927 1.00 57.47 139 ALA A N 1
ATOM 1038 C CA . ALA A 1 139 ? -2.940 13.822 -13.460 1.00 57.47 139 ALA A CA 1
ATOM 1039 C C . ALA A 1 139 ? -4.233 13.600 -12.658 1.00 57.47 139 ALA A C 1
ATOM 1041 O O . ALA A 1 139 ? -4.914 14.567 -12.318 1.00 57.47 139 ALA A O 1
ATOM 1042 N N . ALA A 1 140 ? -4.550 12.358 -12.279 1.00 66.69 140 ALA A N 1
ATOM 1043 C CA . ALA A 1 140 ? -5.728 12.038 -11.474 1.00 66.69 140 ALA A CA 1
ATOM 1044 C C . ALA A 1 140 ? -5.681 12.686 -10.080 1.00 66.69 140 ALA A C 1
ATOM 1046 O O . ALA A 1 140 ? -6.688 13.222 -9.616 1.00 66.69 140 ALA A O 1
ATOM 1047 N N . VAL A 1 141 ? -4.509 12.715 -9.436 1.00 65.38 141 VAL A N 1
ATOM 1048 C CA . VAL A 1 141 ? -4.312 13.408 -8.151 1.00 65.38 141 VAL A CA 1
ATOM 1049 C C . VAL A 1 141 ? -4.525 14.916 -8.299 1.00 65.38 141 VAL A C 1
ATOM 1051 O O . VAL A 1 141 ? -5.209 15.531 -7.476 1.00 65.38 141 VAL A O 1
ATOM 1054 N N . LEU A 1 142 ? -3.988 15.529 -9.357 1.00 65.19 142 LEU A N 1
ATOM 1055 C CA . LEU A 1 142 ? -4.166 16.960 -9.619 1.00 65.19 142 LEU A CA 1
ATOM 1056 C C . LEU A 1 142 ? -5.631 17.310 -9.912 1.00 65.19 142 LEU A C 1
ATOM 1058 O O . LEU A 1 142 ? -6.161 18.257 -9.327 1.00 65.19 142 LEU A O 1
ATOM 1062 N N . VAL A 1 143 ? -6.310 16.518 -10.745 1.00 67.44 143 VAL A N 1
ATOM 1063 C CA . VAL A 1 143 ? -7.732 16.701 -11.075 1.00 67.44 143 VAL A CA 1
ATOM 1064 C C . VAL A 1 143 ? -8.617 16.479 -9.847 1.00 67.44 143 VAL A C 1
ATOM 1066 O O . VAL A 1 143 ? -9.519 17.279 -9.595 1.00 67.44 143 VAL A O 1
ATOM 1069 N N . GLY A 1 144 ? -8.329 15.465 -9.026 1.00 61.28 144 GLY A N 1
ATOM 1070 C CA . GLY A 1 144 ? -9.033 15.210 -7.768 1.00 61.28 144 GLY A CA 1
ATOM 1071 C C . GLY A 1 144 ? -8.918 16.379 -6.785 1.00 61.28 144 GLY A C 1
ATOM 1072 O O . GLY A 1 144 ? -9.924 16.821 -6.226 1.00 61.28 144 GLY A O 1
ATOM 1073 N N . ARG A 1 145 ? -7.719 16.962 -6.638 1.00 65.31 145 ARG A N 1
ATOM 1074 C CA . ARG A 1 145 ? -7.502 18.172 -5.821 1.00 65.31 145 ARG A CA 1
ATOM 1075 C C . ARG A 1 145 ? -8.246 19.389 -6.370 1.00 65.31 145 ARG A C 1
ATOM 1077 O O . ARG A 1 145 ? -8.738 20.203 -5.590 1.00 65.31 145 ARG A O 1
ATOM 1084 N N . TRP A 1 146 ? -8.342 19.523 -7.690 1.00 64.25 146 TRP A N 1
ATOM 1085 C CA . TRP A 1 146 ? -9.054 20.632 -8.329 1.00 64.25 146 TRP A CA 1
ATOM 1086 C C . TRP A 1 146 ? -10.578 20.504 -8.184 1.00 64.25 146 TRP A C 1
ATOM 1088 O O . TRP A 1 146 ? -11.257 21.482 -7.871 1.00 64.25 146 TRP A O 1
ATOM 1098 N N . GLY A 1 147 ? -11.111 19.287 -8.318 1.00 66.06 147 GLY A N 1
ATOM 1099 C CA . GLY A 1 147 ? -12.524 18.984 -8.080 1.00 66.06 147 GLY A CA 1
ATOM 1100 C C . GLY A 1 147 ? -12.938 19.158 -6.616 1.00 66.06 147 GLY A C 1
ATOM 1101 O O . GLY A 1 147 ? -14.010 19.700 -6.345 1.00 66.06 147 GLY A O 1
ATOM 1102 N N . ALA A 1 148 ? -12.076 18.770 -5.671 1.00 58.06 148 ALA A N 1
ATOM 1103 C CA . ALA A 1 148 ? -12.309 18.973 -4.241 1.00 58.06 148 ALA A CA 1
ATOM 1104 C C . ALA A 1 148 ? -12.356 20.465 -3.866 1.00 58.06 148 ALA A C 1
ATOM 1106 O O . ALA A 1 148 ? -13.265 20.879 -3.148 1.00 58.06 148 ALA A O 1
ATOM 1107 N N . LYS A 1 149 ? -11.447 21.285 -4.418 1.00 61.97 149 LYS A N 1
ATOM 1108 C CA . LYS A 1 149 ? -11.471 22.748 -4.239 1.00 61.97 149 LYS A CA 1
ATOM 1109 C C . LYS A 1 149 ? -12.750 23.381 -4.789 1.00 61.97 149 LYS A C 1
ATOM 1111 O O . LYS A 1 149 ? -13.398 24.144 -4.086 1.00 61.97 149 LYS A O 1
ATOM 1116 N N . ARG A 1 150 ? -13.174 23.005 -6.002 1.00 59.62 150 ARG A N 1
ATOM 1117 C CA . ARG A 1 150 ? -14.415 23.532 -6.601 1.00 59.62 150 ARG A CA 1
ATOM 1118 C C . ARG A 1 150 ? -15.669 23.194 -5.795 1.00 59.62 150 ARG A C 1
ATOM 1120 O O . ARG A 1 150 ? -16.557 24.030 -5.693 1.00 59.62 150 ARG A O 1
ATOM 1127 N N . LYS A 1 151 ? -15.742 21.996 -5.206 1.00 53.84 151 LYS A N 1
ATOM 1128 C CA . LYS A 1 151 ? -16.856 21.622 -4.319 1.00 53.84 151 LYS A CA 1
ATOM 1129 C C . LYS A 1 151 ? -16.851 22.396 -2.997 1.00 53.84 151 LYS A C 1
ATOM 1131 O O . LYS A 1 151 ? -17.922 22.659 -2.464 1.00 53.84 151 LYS A O 1
ATOM 1136 N N . GLN A 1 152 ? -15.680 22.764 -2.475 1.00 51.88 152 GLN A N 1
ATOM 1137 C CA . GLN A 1 152 ? -15.578 23.639 -1.302 1.00 51.88 152 GLN A CA 1
ATOM 1138 C C . GLN A 1 152 ? -16.033 25.072 -1.604 1.00 51.88 152 GLN A C 1
ATOM 1140 O O . GLN A 1 152 ? -16.708 25.665 -0.770 1.00 51.88 152 GLN A O 1
ATOM 1145 N N . ASP A 1 153 ? -15.719 25.597 -2.790 1.00 55.16 153 ASP A N 1
ATOM 1146 C CA . ASP A 1 153 ? -16.107 26.956 -3.190 1.00 55.16 153 ASP A CA 1
ATOM 1147 C C . ASP A 1 153 ? -17.598 27.081 -3.562 1.00 55.16 153 ASP A C 1
ATOM 1149 O O . ASP A 1 153 ? -18.160 28.160 -3.442 1.00 55.16 153 ASP A O 1
ATOM 1153 N N . GLN A 1 154 ? -18.258 25.996 -3.989 1.00 51.03 154 GLN A N 1
ATOM 1154 C CA . GLN A 1 154 ? -19.701 25.981 -4.298 1.00 51.03 154 GLN A CA 1
ATOM 1155 C C . GLN A 1 154 ? -20.616 25.837 -3.072 1.00 51.03 154 GLN A C 1
ATOM 1157 O O . GLN A 1 154 ? -21.802 26.140 -3.168 1.00 51.03 154 GLN A O 1
ATOM 1162 N N . ASN A 1 155 ? -20.088 25.349 -1.947 1.00 46.97 155 ASN A N 1
ATOM 1163 C CA . ASN A 1 155 ? -20.825 25.180 -0.687 1.00 46.97 155 ASN A CA 1
ATOM 1164 C C . ASN A 1 155 ? -20.578 26.337 0.305 1.00 46.97 155 ASN A C 1
ATOM 1166 O O . ASN A 1 155 ? -20.903 26.207 1.487 1.00 46.97 155 ASN A O 1
ATOM 1170 N N . ARG A 1 156 ? -19.977 27.437 -0.161 1.00 45.97 156 ARG A N 1
ATOM 1171 C CA . ARG A 1 156 ? -19.767 28.692 0.570 1.00 45.97 156 ARG A CA 1
ATOM 1172 C C . ARG A 1 156 ? -20.657 29.780 -0.010 1.00 45.97 156 ARG A C 1
ATOM 1174 O O . ARG A 1 156 ? -21.121 30.608 0.800 1.00 45.97 156 ARG A O 1
#

pLDDT: mean 74.46, std 14.03, range [42.28, 94.56]

Sequence (156 aa):
MSPQTKTLPALLLRNTDDSWGDERERAVMLEAYAYVFILATILLWTLAAVSAWFVPAWVTVAFFLGLLIPSVEWQRYCRARGVDAHALAYGGESWVHTALIGCYFGSCAVSMATAVIAEIDPGDGVGGAVAGGVVGALAAVLVGRWGAKRKQDQNR

Secondary structure (DSSP, 8-state):
-------HHHHHH-TT-GGG--HHHHHHHHHHHHHHHHHHHHHHHHHHHHHTTTS-HHHHHHHHHHHHHHHHHHHHHHHTTT--HHHHHHSGGGHHHHHHHHHHHHHHHHHHHHHHHHHS-TTSTHHHHHHHHHHHHHHHHHHHHHHHHHHHHHT-